Protein AF-A0A6B3UJX6-F1 (afdb_monomer_lite)

Foldseek 3Di:
DVVVVVVVVLVVLVVVLVVLVCVLCVVVVVVCCVLPVVLVVCVVVPPDPPPPSPPSQLVVLQCVLVVLQSQLSVLLSVLSVCVSVVDDNLLSLLSNLLRNLVSLLSSLCSNFQVSQVSCVVVVNDDDDRTDPPVSSVVSNVSSVVSNVVSVVSVVVVVVVVVVVVVD

Radius of gyration: 21.57 Å; chains: 1; bounding box: 45×34×69 Å

Secondary structure (DSSP, 8-state):
-HHHHHHHHHHHHH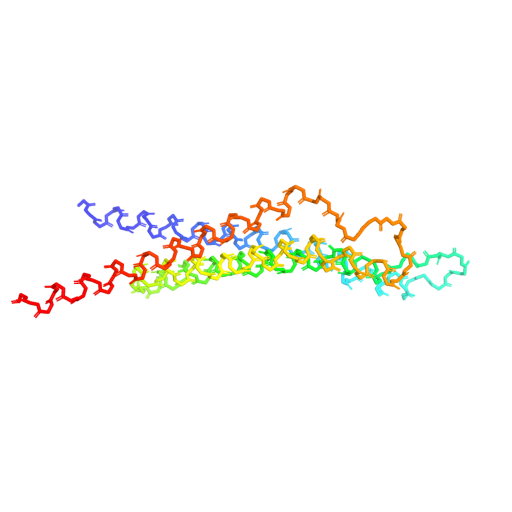HHHHHHHHHHHHHHHHHHIIIIIHHHHHHHH--STT-----HHHHHHHHHHHHHHHHHHHHHHHHHHHHHTT--HHHHHHHHHHHHHHHHHHHHHIIIIIIHHHHHHTT---S-S----HHHHHHHHHHHHHHHHHHHHHHHHHHHHHHHHH-

Structure (mmCIF, N/CA/C/O backbone):
data_AF-A0A6B3UJX6-F1
#
_entry.id   AF-A0A6B3UJX6-F1
#
loop_
_atom_site.group_PDB
_atom_site.id
_atom_site.type_symbol
_atom_site.label_atom_id
_atom_site.label_alt_id
_atom_site.label_comp_id
_atom_site.label_asym_id
_atom_site.label_entity_id
_atom_site.label_seq_id
_atom_site.pdbx_PDB_ins_code
_atom_site.Cartn_x
_atom_site.Cartn_y
_atom_site.Cartn_z
_atom_site.occupancy
_atom_site.B_iso_or_equiv
_atom_site.auth_seq_id
_atom_site.auth_comp_id
_atom_site.auth_asym_id
_atom_site.auth_atom_id
_atom_site.pdbx_PDB_model_num
ATOM 1 N N . MET A 1 1 ? -17.747 16.284 29.397 1.00 54.00 1 MET A N 1
ATOM 2 C CA . MET A 1 1 ? -16.297 16.222 29.090 1.00 54.00 1 MET A CA 1
ATOM 3 C C . MET A 1 1 ? -15.990 15.180 28.007 1.00 54.00 1 MET A C 1
ATOM 5 O O . MET A 1 1 ? -15.366 15.545 27.022 1.00 54.00 1 MET A O 1
ATOM 9 N N . ALA A 1 2 ? -16.525 13.953 28.091 1.00 61.56 2 ALA A N 1
ATOM 10 C CA . ALA A 1 2 ? -16.317 12.884 27.097 1.00 61.56 2 ALA A CA 1
ATOM 11 C C . ALA A 1 2 ? -16.788 13.191 25.650 1.00 61.56 2 ALA A C 1
ATOM 13 O O . ALA A 1 2 ? -16.143 12.789 24.685 1.00 61.56 2 ALA A O 1
ATOM 14 N N . GLU A 1 3 ? -17.879 13.942 25.458 1.00 55.16 3 GLU A N 1
ATOM 15 C CA . GLU A 1 3 ? -18.394 14.255 24.109 1.00 55.16 3 GLU A CA 1
ATOM 16 C C . GLU A 1 3 ? -17.489 15.200 23.296 1.00 55.16 3 GLU A C 1
ATOM 18 O O . GLU A 1 3 ? -17.459 15.133 22.064 1.00 55.16 3 GLU A O 1
ATOM 23 N N . ALA A 1 4 ? -16.728 16.068 23.972 1.00 61.50 4 ALA A N 1
ATOM 24 C CA . ALA A 1 4 ? -15.800 16.994 23.327 1.00 61.50 4 ALA A CA 1
ATOM 25 C C . ALA A 1 4 ? -14.549 16.270 22.795 1.00 61.50 4 ALA A C 1
ATOM 27 O O . ALA A 1 4 ? -14.107 16.555 21.680 1.00 61.50 4 ALA A O 1
ATOM 28 N N . GLU A 1 5 ? -14.034 15.281 23.535 1.00 57.94 5 GLU A N 1
ATOM 29 C CA . GLU A 1 5 ? -12.926 14.422 23.088 1.00 57.94 5 GLU A CA 1
ATOM 30 C C . GLU A 1 5 ? -13.335 13.496 21.937 1.00 57.94 5 GLU A C 1
ATOM 32 O O . GLU A 1 5 ? -12.601 13.339 20.962 1.00 57.94 5 GLU A O 1
ATOM 37 N N . LEU A 1 6 ? -14.553 12.950 21.973 1.00 58.69 6 LEU A N 1
ATOM 38 C CA . LEU A 1 6 ? -15.097 12.159 20.863 1.00 58.69 6 LEU A CA 1
ATOM 39 C C . LEU A 1 6 ? -15.220 12.980 19.568 1.00 58.69 6 LEU A C 1
ATOM 41 O O . LEU A 1 6 ? -14.948 12.472 18.475 1.00 58.69 6 LEU A O 1
ATOM 45 N N . LYS A 1 7 ? -15.596 14.262 19.665 1.00 60.06 7 LYS A N 1
ATOM 46 C CA . LYS A 1 7 ? -15.648 15.175 18.510 1.00 60.06 7 LYS A CA 1
ATOM 47 C C . LYS A 1 7 ? -14.256 15.519 17.973 1.00 60.06 7 LYS A C 1
ATOM 49 O O . LYS A 1 7 ? -14.081 15.522 16.752 1.00 60.06 7 LYS A O 1
ATOM 54 N N . SER A 1 8 ? -13.276 15.780 18.843 1.00 57.03 8 SER A N 1
ATOM 55 C CA . SER A 1 8 ? -11.901 16.093 18.422 1.00 57.03 8 SER A CA 1
ATOM 56 C C . SER A 1 8 ? -11.210 14.882 17.778 1.00 57.03 8 SER A C 1
ATOM 58 O O . SER A 1 8 ? -10.577 15.028 16.731 1.00 57.03 8 SER A O 1
ATOM 60 N N . LEU A 1 9 ? -11.437 13.670 18.299 1.00 56.94 9 LEU A N 1
ATOM 61 C CA . LEU A 1 9 ? -10.959 12.413 17.708 1.00 56.94 9 LEU A CA 1
ATOM 62 C C . LEU A 1 9 ? -11.565 12.150 16.320 1.00 56.94 9 LEU A C 1
ATOM 64 O O . LEU A 1 9 ? -10.849 11.769 15.388 1.00 56.94 9 LEU A O 1
ATOM 68 N N . ARG A 1 10 ? -12.868 12.414 16.135 1.00 59.56 10 ARG A N 1
ATOM 69 C CA . ARG A 1 10 ? -13.550 12.283 14.830 1.00 59.56 10 ARG A CA 1
ATOM 70 C C . ARG A 1 10 ? -13.038 13.288 13.793 1.00 59.56 10 ARG A C 1
ATOM 72 O O . ARG A 1 10 ? -12.868 12.931 12.626 1.00 59.56 10 ARG A O 1
ATOM 79 N N . LEU A 1 11 ? -12.761 14.527 14.205 1.00 59.44 11 LEU A N 1
ATOM 80 C CA . LEU A 1 11 ? -12.181 15.564 13.340 1.00 59.44 11 LEU A CA 1
ATOM 81 C C . LEU A 1 11 ? -10.728 15.251 12.953 1.00 59.44 11 LEU A C 1
ATOM 83 O O . LEU A 1 11 ? -10.375 15.370 11.778 1.00 59.44 11 LEU A O 1
ATOM 87 N N . ASN A 1 12 ? -9.914 14.785 13.903 1.00 62.06 12 ASN A N 1
ATOM 88 C CA . ASN A 1 12 ? -8.534 14.369 13.641 1.00 62.06 12 ASN A CA 1
ATOM 89 C C . ASN A 1 12 ? -8.473 13.157 12.700 1.00 62.06 12 ASN A C 1
ATOM 91 O O . ASN A 1 12 ? -7.653 13.137 11.785 1.00 62.06 12 ASN A O 1
ATOM 95 N N . SER A 1 13 ? -9.404 12.208 12.836 1.00 57.72 13 SER A N 1
ATOM 96 C CA . SER A 1 13 ? -9.509 11.043 11.943 1.00 57.72 13 SER A CA 1
ATOM 97 C C . SER A 1 13 ? -9.885 11.432 10.506 1.00 57.72 13 SER A C 1
ATOM 99 O O . SER A 1 13 ? -9.329 10.889 9.551 1.00 57.72 13 SER A O 1
ATOM 101 N N . ARG A 1 14 ? -10.780 12.419 10.325 1.00 58.66 14 ARG A N 1
ATOM 102 C CA . ARG A 1 14 ? -11.104 12.971 8.993 1.00 58.66 14 ARG A CA 1
ATOM 103 C C . ARG A 1 14 ? -9.917 13.705 8.369 1.00 58.66 14 ARG A C 1
ATOM 105 O O . ARG A 1 14 ? -9.639 13.488 7.195 1.00 58.66 14 ARG A O 1
ATOM 112 N N . ARG A 1 15 ? -9.184 14.506 9.151 1.00 59.12 15 ARG A N 1
ATOM 113 C CA . ARG A 1 15 ? -7.964 15.187 8.681 1.00 59.12 15 ARG A CA 1
ATOM 114 C C . ARG A 1 15 ? -6.872 14.207 8.271 1.00 59.12 15 ARG A C 1
ATOM 116 O O . ARG A 1 15 ? -6.266 14.408 7.227 1.00 59.12 15 ARG A O 1
ATOM 123 N N . LEU A 1 16 ? -6.653 13.139 9.040 1.00 60.31 16 LEU A N 1
ATOM 124 C CA . LEU A 1 16 ? -5.715 12.082 8.658 1.00 60.31 16 LEU A CA 1
ATOM 125 C C . LEU A 1 16 ? -6.148 11.400 7.360 1.00 60.31 16 LEU A C 1
ATOM 127 O O . LEU A 1 16 ? -5.326 11.277 6.461 1.00 60.31 16 LEU A O 1
ATOM 131 N N . ARG A 1 17 ? -7.434 11.052 7.204 1.00 62.78 17 ARG A N 1
ATOM 132 C CA . ARG A 1 17 ? -7.963 10.481 5.954 1.00 62.78 17 ARG A CA 1
ATOM 133 C C . ARG A 1 17 ? -7.722 11.399 4.756 1.00 62.78 17 ARG A C 1
ATOM 135 O O . ARG A 1 17 ? -7.294 10.924 3.702 1.00 62.78 17 ARG A O 1
ATOM 142 N N . ASP A 1 18 ? -7.996 12.689 4.906 1.00 58.59 18 ASP A N 1
ATOM 143 C CA . ASP A 1 18 ? -7.840 13.657 3.823 1.00 58.59 18 ASP A CA 1
ATOM 144 C C . ASP A 1 18 ? -6.360 13.905 3.509 1.00 58.59 18 ASP A C 1
ATOM 146 O O . ASP A 1 18 ? -6.007 13.928 2.337 1.00 58.59 18 ASP A O 1
ATOM 150 N N . LEU A 1 19 ? -5.476 13.948 4.515 1.00 61.81 19 LEU A N 1
ATOM 151 C CA . LEU A 1 19 ? -4.021 14.009 4.323 1.00 61.81 19 LEU A CA 1
ATOM 152 C C . LEU A 1 19 ? -3.482 12.758 3.624 1.00 61.81 19 LEU A C 1
ATOM 154 O O . LEU A 1 19 ? -2.735 12.875 2.658 1.00 61.81 19 LEU A O 1
ATOM 158 N N . THR A 1 20 ? -3.891 11.559 4.051 1.00 58.09 20 THR A N 1
ATOM 159 C CA . THR A 1 20 ? -3.507 10.305 3.388 1.00 58.09 20 THR A CA 1
ATOM 160 C C . THR A 1 20 ? -4.004 10.282 1.949 1.00 58.09 20 THR A C 1
ATOM 162 O O . THR A 1 20 ? -3.279 9.840 1.068 1.00 58.09 20 THR A O 1
ATOM 165 N N . THR A 1 21 ? -5.207 10.805 1.689 1.00 57.81 21 THR A N 1
ATOM 166 C CA . THR A 1 21 ? -5.769 10.921 0.336 1.00 57.81 21 THR A CA 1
ATOM 167 C C . THR A 1 21 ? -5.005 11.935 -0.508 1.00 57.81 21 THR A C 1
ATOM 169 O O . THR A 1 21 ? -4.729 11.658 -1.670 1.00 57.81 21 THR A O 1
ATOM 172 N N . LEU A 1 22 ? -4.615 13.070 0.073 1.00 62.72 22 LEU A N 1
ATOM 173 C CA . LEU A 1 22 ? -3.785 14.087 -0.570 1.00 62.72 22 LEU A CA 1
ATOM 174 C C . LEU A 1 22 ? -2.407 13.536 -0.926 1.00 62.72 22 LEU A C 1
ATOM 176 O O . LEU A 1 22 ? -1.929 13.784 -2.024 1.00 62.72 22 LEU A O 1
ATOM 180 N N . VAL A 1 23 ? -1.802 12.737 -0.045 1.00 64.50 23 VAL A N 1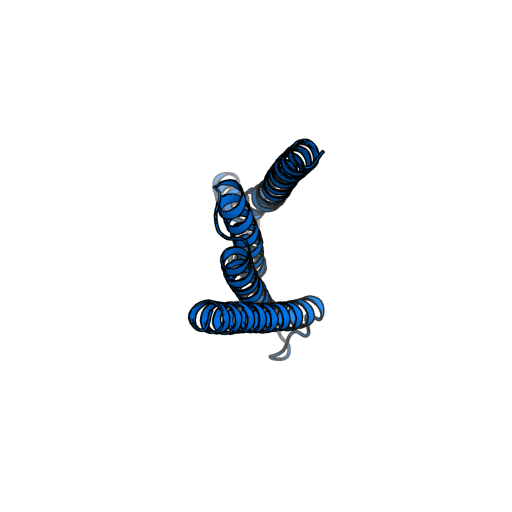
ATOM 181 C CA . VAL A 1 23 ? -0.544 12.034 -0.326 1.00 64.50 23 VAL A CA 1
ATOM 182 C C . VAL A 1 23 ? -0.752 10.973 -1.404 1.00 64.50 23 VAL A C 1
ATOM 184 O O . VAL A 1 23 ? 0.048 10.894 -2.325 1.00 64.50 23 VAL A O 1
ATOM 187 N N . LEU A 1 24 ? -1.844 10.203 -1.354 1.00 61.00 24 LEU A N 1
ATOM 188 C CA . LEU A 1 24 ? -2.175 9.198 -2.371 1.00 61.00 24 LEU A CA 1
ATOM 189 C C . LEU A 1 24 ? -2.319 9.848 -3.747 1.00 61.00 24 LEU A C 1
ATOM 191 O O . LEU A 1 24 ? -1.678 9.403 -4.689 1.00 61.00 24 LEU A O 1
ATOM 195 N N . VAL A 1 25 ? -3.109 10.917 -3.858 1.00 62.94 25 VAL A N 1
ATOM 196 C CA . VAL A 1 25 ? -3.347 11.668 -5.102 1.00 62.94 25 VAL A CA 1
ATOM 197 C C . VAL A 1 25 ? -2.094 12.436 -5.531 1.00 62.94 25 VAL A C 1
ATOM 199 O O . VAL A 1 25 ? -1.771 12.473 -6.713 1.00 62.94 25 VAL A O 1
ATOM 202 N N . GLY A 1 26 ? -1.356 13.000 -4.578 1.00 52.25 26 GLY A N 1
ATOM 203 C CA . GLY A 1 26 ? -0.142 13.778 -4.808 1.00 52.25 26 GLY A CA 1
ATOM 204 C C . GLY A 1 26 ? 1.072 12.940 -5.202 1.00 52.25 26 GLY A C 1
ATOM 205 O O . GLY A 1 26 ? 1.898 13.429 -5.959 1.00 52.25 26 GLY A O 1
ATOM 206 N N . LEU A 1 27 ? 1.175 11.681 -4.756 1.00 57.28 27 LEU A N 1
ATOM 207 C CA . LEU A 1 27 ? 2.165 10.729 -5.269 1.00 57.28 27 LEU A CA 1
ATOM 208 C C . LEU A 1 27 ? 1.665 10.086 -6.565 1.00 57.28 27 LEU A C 1
ATOM 210 O O . LEU A 1 27 ? 2.375 10.106 -7.565 1.00 57.28 27 LEU A O 1
ATOM 214 N N . SER A 1 28 ? 0.445 9.532 -6.578 1.00 52.22 28 SER A N 1
ATOM 215 C CA . SER A 1 28 ? -0.071 8.796 -7.743 1.00 52.22 28 SER A CA 1
ATOM 216 C C . SER A 1 28 ? -0.279 9.679 -8.972 1.00 52.22 28 SER A C 1
ATOM 218 O O . SER A 1 28 ? -0.065 9.202 -10.079 1.00 52.22 28 SER A O 1
ATOM 220 N N . GLY A 1 29 ? -0.630 10.955 -8.801 1.00 56.62 29 GLY A N 1
ATOM 221 C CA . GLY A 1 29 ? -0.836 11.918 -9.884 1.00 56.62 29 GLY A CA 1
ATOM 222 C C . GLY A 1 29 ? 0.404 12.123 -10.759 1.00 56.62 29 GLY A C 1
ATOM 223 O O . GLY A 1 29 ? 0.361 11.770 -11.936 1.00 56.62 29 GLY A O 1
ATOM 224 N N . PRO A 1 30 ? 1.525 12.642 -10.225 1.00 54.31 30 PRO A N 1
ATOM 225 C CA . PRO A 1 30 ? 2.757 12.800 -10.993 1.00 54.31 30 PRO A CA 1
ATOM 226 C C . PRO A 1 30 ? 3.319 11.458 -11.474 1.00 54.31 30 PRO A C 1
ATOM 228 O O . PRO A 1 30 ? 3.846 11.382 -12.580 1.00 54.31 30 PRO A O 1
ATOM 231 N N . LEU A 1 31 ? 3.150 10.384 -10.702 1.00 54.00 31 LEU A N 1
ATOM 232 C CA . LEU A 1 31 ? 3.606 9.049 -11.088 1.00 54.00 31 LEU A CA 1
ATOM 233 C C . LEU A 1 31 ? 2.851 8.485 -12.307 1.00 54.00 31 LEU A C 1
ATOM 235 O O . LEU A 1 31 ? 3.476 8.050 -13.275 1.00 54.00 31 LEU A O 1
ATOM 239 N N . LEU A 1 32 ? 1.516 8.544 -12.307 1.00 55.84 32 LEU A N 1
ATOM 240 C CA . LEU A 1 32 ? 0.686 8.160 -13.455 1.00 55.84 32 LEU A CA 1
ATOM 241 C C . LEU A 1 32 ? 0.945 9.077 -14.654 1.00 55.84 32 LEU A C 1
ATOM 243 O O . LEU A 1 32 ? 1.052 8.606 -15.787 1.00 55.84 32 LEU A O 1
ATOM 247 N N . LEU A 1 33 ? 1.096 10.381 -14.412 1.00 52.09 33 LEU A N 1
ATOM 248 C CA . LEU A 1 33 ? 1.342 11.355 -15.470 1.00 52.09 33 LEU A CA 1
ATOM 249 C C . LEU A 1 33 ? 2.670 11.083 -16.195 1.00 52.09 33 LEU A C 1
ATOM 251 O O . LEU A 1 33 ? 2.712 11.077 -17.425 1.00 52.09 33 LEU A O 1
ATOM 255 N N . VAL A 1 34 ? 3.742 10.798 -15.454 1.00 56.75 34 VAL A N 1
ATOM 256 C CA . VAL A 1 34 ? 5.081 10.606 -16.032 1.00 56.75 34 VAL A CA 1
ATOM 257 C C . VAL A 1 34 ? 5.273 9.199 -16.605 1.00 56.75 34 VAL A C 1
ATOM 259 O O . VAL A 1 34 ? 5.995 9.057 -17.588 1.00 56.75 34 VAL A O 1
ATOM 262 N N . HIS A 1 35 ? 4.658 8.154 -16.042 1.00 52.84 35 HIS A N 1
ATOM 263 C CA . HIS A 1 35 ? 4.937 6.770 -16.469 1.00 52.84 35 HIS A CA 1
ATOM 264 C C . HIS A 1 35 ? 3.827 6.102 -17.281 1.00 52.84 35 HIS A C 1
ATOM 266 O O . HIS A 1 35 ? 4.105 5.137 -17.988 1.00 52.84 35 HIS A O 1
ATOM 272 N N . VAL A 1 36 ? 2.594 6.614 -17.241 1.00 55.12 36 VAL A N 1
ATOM 273 C CA . VAL A 1 36 ? 1.470 6.062 -18.021 1.00 55.12 36 VAL A CA 1
ATOM 274 C C . VAL A 1 36 ? 1.071 7.000 -19.160 1.00 55.12 36 VAL A C 1
ATOM 276 O O . VAL A 1 36 ? 0.834 6.534 -20.272 1.00 55.12 36 VAL A O 1
ATOM 279 N N . ILE A 1 37 ? 1.051 8.318 -18.925 1.00 54.22 37 ILE A N 1
ATOM 280 C CA . ILE A 1 37 ? 0.546 9.304 -19.902 1.00 54.22 37 ILE A CA 1
ATOM 281 C C . ILE A 1 37 ? 1.660 9.873 -20.797 1.00 54.22 37 ILE A C 1
ATOM 283 O O . ILE A 1 37 ? 1.480 9.991 -22.010 1.00 54.22 37 ILE A O 1
ATOM 287 N N . ALA A 1 38 ? 2.832 10.194 -20.241 1.00 55.38 38 ALA A N 1
ATOM 288 C CA . ALA A 1 38 ? 3.936 10.763 -21.018 1.00 55.38 38 ALA A CA 1
ATOM 289 C C . ALA A 1 38 ? 4.512 9.838 -22.120 1.00 55.38 38 ALA A C 1
ATOM 291 O O . ALA A 1 38 ? 4.829 10.356 -23.193 1.00 55.38 38 ALA A O 1
ATOM 292 N N . PRO A 1 39 ? 4.642 8.504 -21.951 1.00 56.69 39 PRO A N 1
ATOM 293 C CA . PRO A 1 39 ? 5.188 7.635 -22.999 1.00 56.69 39 PRO A CA 1
ATOM 294 C C . PRO A 1 39 ? 4.358 7.577 -24.300 1.00 56.69 39 PRO A C 1
ATOM 296 O O . PRO A 1 39 ? 4.944 7.754 -25.374 1.00 56.69 39 PRO A O 1
ATOM 299 N N . PRO A 1 40 ? 3.023 7.361 -24.272 1.00 54.62 40 PRO A N 1
ATOM 300 C CA . PRO A 1 40 ? 2.219 7.366 -25.493 1.00 54.62 40 PRO A CA 1
ATOM 301 C C . PRO A 1 40 ? 2.130 8.767 -26.104 1.00 54.62 40 PRO A C 1
ATOM 303 O O . PRO A 1 40 ? 2.228 8.895 -27.322 1.00 54.62 40 PRO A O 1
ATOM 306 N N . LEU A 1 41 ? 2.045 9.822 -25.281 1.00 56.88 41 LEU A N 1
ATOM 307 C CA . LEU A 1 41 ? 2.023 11.202 -25.770 1.00 56.88 41 LEU A CA 1
ATOM 308 C C . LEU A 1 41 ? 3.335 11.568 -26.478 1.00 56.88 41 LEU A C 1
ATOM 310 O O . LEU A 1 41 ? 3.300 12.156 -27.553 1.00 56.88 41 LEU A O 1
ATOM 314 N N . ARG A 1 42 ? 4.494 11.151 -25.946 1.00 56.34 42 ARG A N 1
ATOM 315 C CA . ARG A 1 42 ? 5.787 11.336 -26.623 1.00 56.34 42 ARG A CA 1
ATOM 316 C C . ARG A 1 42 ? 5.840 10.583 -27.949 1.00 56.34 42 ARG A C 1
ATOM 318 O O . ARG A 1 42 ? 6.321 11.169 -28.906 1.00 56.34 42 ARG A O 1
ATOM 325 N N . ARG A 1 43 ? 5.298 9.363 -28.065 1.00 57.56 43 ARG A N 1
ATOM 326 C CA . ARG A 1 43 ? 5.219 8.657 -29.365 1.00 57.56 43 ARG A CA 1
ATOM 327 C C . ARG A 1 43 ? 4.313 9.344 -30.389 1.00 57.56 43 ARG A C 1
ATOM 329 O O . ARG A 1 43 ? 4.625 9.308 -31.570 1.00 57.56 43 ARG A O 1
ATOM 336 N N . VAL A 1 44 ? 3.213 9.950 -29.946 1.00 59.56 44 VAL A N 1
ATOM 337 C CA . VAL A 1 44 ? 2.273 10.660 -30.832 1.00 59.56 44 VAL A CA 1
ATOM 338 C C . VAL A 1 44 ? 2.814 12.038 -31.235 1.00 59.56 44 VAL A C 1
ATOM 340 O O . VAL A 1 44 ? 2.619 12.462 -32.369 1.00 59.56 44 VAL A O 1
ATOM 343 N N . VAL A 1 45 ? 3.530 12.722 -30.335 1.00 58.00 45 VAL A N 1
ATOM 344 C CA . VAL A 1 45 ? 4.094 14.064 -30.569 1.00 58.00 45 VAL A CA 1
ATOM 345 C C . VAL A 1 45 ? 5.461 14.013 -31.270 1.00 58.00 45 VAL A C 1
ATOM 347 O O . VAL A 1 45 ? 5.781 14.915 -32.040 1.00 58.00 45 VAL A O 1
ATOM 350 N N . THR A 1 46 ? 6.271 12.964 -31.070 1.00 54.53 46 THR A N 1
ATOM 351 C CA . THR A 1 46 ? 7.554 12.781 -31.778 1.00 54.53 46 THR A CA 1
ATOM 352 C C . THR A 1 46 ? 7.391 11.919 -33.031 1.00 54.53 46 THR A C 1
ATOM 354 O O . THR A 1 46 ? 7.839 10.782 -33.105 1.00 54.53 46 THR A O 1
ATOM 357 N N . LEU A 1 47 ? 6.816 12.516 -34.076 1.00 53.94 47 LEU A N 1
ATOM 358 C CA . LEU A 1 47 ? 6.974 12.084 -35.476 1.00 53.94 47 LEU A CA 1
ATOM 359 C C . LEU A 1 47 ? 8.321 12.574 -36.062 1.00 53.94 47 LEU A C 1
ATOM 361 O O . LEU A 1 47 ? 8.410 12.932 -37.232 1.00 53.94 47 LEU A O 1
ATOM 365 N N . ALA A 1 48 ? 9.373 12.641 -35.239 1.00 50.34 48 ALA A N 1
ATOM 366 C CA . ALA A 1 48 ? 10.707 13.083 -35.640 1.00 50.34 48 ALA A CA 1
ATOM 367 C C . ALA A 1 48 ? 11.664 11.874 -35.654 1.00 50.34 48 ALA A C 1
ATOM 369 O O . ALA A 1 48 ? 11.843 11.233 -34.612 1.00 50.34 48 ALA A O 1
ATOM 370 N N . PRO A 1 49 ? 12.283 11.535 -36.799 1.00 42.81 49 PRO A N 1
ATOM 371 C CA . PRO A 1 49 ? 13.186 10.397 -36.893 1.00 42.81 49 PRO A CA 1
ATOM 372 C C . PRO A 1 49 ? 14.479 10.717 -36.132 1.00 42.81 49 PRO A C 1
ATOM 374 O O . PRO A 1 49 ? 15.188 11.658 -36.472 1.00 42.81 49 PRO A O 1
ATOM 377 N N . GLY A 1 50 ? 14.769 9.950 -35.077 1.00 55.22 50 GLY A N 1
ATOM 378 C CA . GLY A 1 50 ? 16.011 10.072 -34.299 1.00 55.22 50 GLY A CA 1
ATOM 379 C C . GLY A 1 50 ? 15.839 10.098 -32.779 1.00 55.22 50 GLY A C 1
ATOM 380 O O . GLY A 1 50 ? 16.823 9.956 -32.056 1.00 55.22 50 GLY A O 1
ATOM 381 N N . VAL A 1 51 ? 14.612 10.220 -32.263 1.00 50.75 51 VAL A N 1
ATOM 382 C CA . VAL A 1 51 ? 14.374 10.108 -30.817 1.00 50.75 51 VAL A CA 1
ATOM 383 C C . VAL A 1 51 ? 14.290 8.627 -30.454 1.00 50.75 51 VAL A C 1
ATOM 385 O O . VAL A 1 51 ? 13.281 7.972 -30.707 1.00 50.75 51 VAL A O 1
ATOM 388 N N . SER A 1 52 ? 15.364 8.083 -29.875 1.00 54.22 52 SER A N 1
ATOM 389 C CA . SER A 1 52 ? 15.321 6.772 -29.224 1.00 54.22 52 SER A CA 1
ATOM 390 C C . SER A 1 52 ? 14.244 6.824 -28.142 1.00 54.22 52 SER A C 1
ATOM 392 O O . SER A 1 52 ? 14.399 7.498 -27.119 1.00 54.22 52 SER A O 1
ATOM 394 N N . VAL A 1 53 ? 13.104 6.185 -28.403 1.00 54.81 53 VAL A N 1
ATOM 395 C CA . VAL A 1 53 ? 12.046 6.040 -27.409 1.00 54.81 53 VAL A CA 1
ATOM 396 C C . VAL A 1 53 ? 12.629 5.126 -26.341 1.00 54.81 53 VAL A C 1
ATOM 398 O O . VAL A 1 53 ? 12.731 3.920 -26.562 1.00 54.81 53 VAL A O 1
ATOM 401 N N . GLY A 1 54 ? 13.067 5.714 -25.223 1.00 60.22 54 GLY A N 1
ATOM 402 C CA . GLY A 1 54 ? 13.540 4.970 -24.058 1.00 60.22 54 GLY A CA 1
ATOM 403 C C . GLY A 1 54 ? 12.595 3.810 -23.748 1.00 60.22 54 GLY A C 1
ATOM 404 O O . GLY A 1 54 ? 11.387 3.902 -23.987 1.00 60.22 54 GLY A O 1
ATOM 405 N N . ASP A 1 55 ? 13.161 2.691 -23.303 1.00 70.12 55 ASP A N 1
ATOM 406 C CA . ASP A 1 55 ? 12.466 1.411 -23.239 1.00 70.12 55 ASP A CA 1
ATOM 407 C C . ASP A 1 55 ? 11.366 1.435 -22.166 1.00 70.12 55 ASP A C 1
ATOM 409 O O . ASP A 1 55 ? 11.564 1.040 -21.022 1.00 70.12 55 ASP A O 1
ATOM 413 N N . TRP A 1 56 ? 10.186 1.933 -22.541 1.00 65.75 56 TRP A N 1
ATOM 414 C CA . TRP A 1 56 ? 9.009 2.126 -21.682 1.00 65.75 56 TRP A CA 1
ATOM 415 C C . TRP A 1 56 ? 8.616 0.868 -20.891 1.00 65.75 56 TRP A C 1
ATOM 417 O O . TRP A 1 56 ? 7.991 0.957 -19.836 1.00 65.75 56 TRP A O 1
ATOM 427 N N . ARG A 1 57 ? 9.000 -0.316 -21.392 1.00 66.44 57 ARG A N 1
ATOM 428 C CA . ARG A 1 57 ? 8.847 -1.598 -20.699 1.00 66.44 57 ARG A CA 1
ATOM 429 C C . ARG A 1 57 ? 9.666 -1.624 -19.411 1.00 66.44 57 ARG A C 1
ATOM 431 O O . ARG A 1 57 ? 9.144 -2.027 -18.379 1.00 66.44 57 ARG A O 1
ATOM 438 N N . ALA A 1 58 ? 10.916 -1.164 -19.459 1.00 68.19 58 ALA A N 1
ATOM 439 C CA . ALA A 1 58 ? 11.791 -1.077 -18.295 1.00 68.19 58 ALA A CA 1
ATOM 440 C C . ALA A 1 58 ? 11.243 -0.094 -17.249 1.00 68.19 58 ALA A C 1
ATOM 442 O O . ALA A 1 58 ? 11.285 -0.402 -16.058 1.00 68.19 58 ALA A O 1
ATOM 443 N N . ASP A 1 59 ? 10.671 1.033 -17.683 1.00 68.38 59 ASP A N 1
ATOM 444 C CA . ASP A 1 59 ? 10.055 2.013 -16.780 1.00 68.38 59 ASP A CA 1
ATOM 445 C C . ASP A 1 59 ? 8.816 1.440 -16.077 1.00 68.38 59 ASP A C 1
ATOM 447 O O . ASP A 1 59 ? 8.695 1.551 -14.858 1.00 68.38 59 ASP A O 1
ATOM 451 N N . LEU A 1 60 ? 7.939 0.737 -16.804 1.00 68.00 60 LEU A N 1
ATOM 452 C CA . LEU A 1 60 ? 6.786 0.045 -16.210 1.00 68.00 60 LEU A CA 1
ATOM 453 C C . LEU A 1 60 ? 7.194 -1.033 -15.209 1.00 68.00 60 LEU A C 1
ATOM 455 O O . LEU A 1 60 ? 6.590 -1.141 -14.143 1.00 68.00 60 LEU A O 1
ATOM 459 N N . ILE A 1 61 ? 8.221 -1.823 -15.535 1.00 74.56 61 ILE A N 1
ATOM 460 C CA . ILE A 1 61 ? 8.711 -2.870 -14.635 1.00 74.56 61 ILE A CA 1
ATOM 461 C C . ILE A 1 61 ? 9.251 -2.240 -13.349 1.00 74.56 61 ILE A C 1
ATOM 463 O O . ILE A 1 61 ? 8.892 -2.691 -12.265 1.00 74.56 61 ILE A O 1
ATOM 467 N N . ARG A 1 62 ? 10.044 -1.165 -13.448 1.00 71.00 62 ARG A N 1
ATOM 468 C CA . ARG A 1 62 ? 10.533 -0.414 -12.276 1.00 71.00 62 ARG A CA 1
ATOM 469 C C . ARG A 1 62 ? 9.400 0.167 -11.435 1.00 71.00 62 ARG A C 1
ATOM 471 O O . ARG A 1 62 ? 9.589 0.396 -10.245 1.00 71.00 62 ARG A O 1
ATOM 478 N N . PHE A 1 63 ? 8.231 0.374 -12.035 1.00 70.25 63 PHE A N 1
ATOM 479 C CA . PHE A 1 63 ? 7.075 0.950 -11.368 1.00 70.25 63 PHE A CA 1
ATOM 480 C C . PHE A 1 63 ? 6.198 -0.040 -10.602 1.00 70.25 63 PHE A C 1
ATOM 482 O O . PHE A 1 63 ? 5.379 0.358 -9.772 1.00 70.25 63 PHE A O 1
ATOM 489 N N . LEU A 1 64 ? 6.372 -1.335 -10.849 1.00 73.81 64 LEU A N 1
ATOM 490 C CA . LEU A 1 64 ? 5.543 -2.377 -10.258 1.00 73.81 64 LEU A CA 1
ATOM 491 C C . LEU A 1 64 ? 5.486 -2.331 -8.711 1.00 73.81 64 LEU A C 1
ATOM 493 O O . LEU A 1 64 ? 4.381 -2.419 -8.171 1.00 73.81 64 LEU A O 1
ATOM 497 N N . PRO A 1 65 ? 6.599 -2.106 -7.978 1.00 75.62 65 PRO A N 1
ATOM 498 C CA . PRO A 1 65 ? 6.569 -2.014 -6.515 1.00 75.62 65 PRO A CA 1
ATOM 499 C C . PRO A 1 65 ? 5.743 -0.834 -5.998 1.00 75.62 65 PRO A C 1
ATOM 501 O O . PRO A 1 65 ? 5.040 -0.954 -4.994 1.00 75.62 65 PRO A O 1
ATOM 504 N N . ALA A 1 66 ? 5.767 0.297 -6.711 1.00 73.50 66 ALA A N 1
ATOM 505 C CA . ALA A 1 66 ? 5.012 1.486 -6.333 1.00 73.50 66 ALA A CA 1
ATOM 506 C C . ALA A 1 66 ? 3.496 1.231 -6.346 1.00 73.50 66 ALA A C 1
ATOM 508 O O . ALA A 1 66 ? 2.786 1.724 -5.469 1.00 73.50 66 ALA A O 1
ATOM 509 N N . ALA A 1 67 ? 2.998 0.412 -7.279 1.00 73.38 67 ALA A N 1
ATOM 510 C CA . ALA A 1 67 ? 1.587 0.033 -7.325 1.00 73.38 67 ALA A CA 1
ATOM 511 C C . ALA A 1 67 ? 1.155 -0.747 -6.069 1.00 73.38 67 ALA A C 1
ATOM 513 O O . ALA A 1 67 ? 0.095 -0.470 -5.502 1.00 73.38 67 ALA A O 1
ATOM 514 N N . PHE A 1 68 ? 1.998 -1.664 -5.582 1.00 76.19 68 PHE A N 1
ATOM 515 C CA . PHE A 1 68 ? 1.733 -2.392 -4.339 1.00 76.19 68 PHE A CA 1
ATOM 516 C C . PHE A 1 68 ? 1.742 -1.467 -3.119 1.00 76.19 68 PHE A C 1
ATOM 518 O O . PHE A 1 68 ? 0.853 -1.563 -2.274 1.00 76.19 68 PHE A O 1
ATOM 525 N N . TYR A 1 69 ? 2.669 -0.508 -3.046 1.00 71.94 69 TYR A N 1
ATOM 526 C CA . TYR A 1 69 ? 2.685 0.465 -1.948 1.00 71.94 69 TYR A CA 1
ATOM 527 C C . TYR A 1 69 ? 1.451 1.380 -1.950 1.00 71.94 69 TYR A C 1
ATOM 529 O O . TYR A 1 69 ? 0.874 1.640 -0.891 1.00 71.94 69 TYR A O 1
ATOM 537 N N . LEU A 1 70 ? 0.981 1.810 -3.128 1.00 73.75 70 LEU A N 1
ATOM 538 C CA . LEU A 1 70 ? -0.265 2.576 -3.263 1.00 73.75 70 LEU A CA 1
ATOM 539 C C . LEU A 1 70 ? -1.487 1.771 -2.806 1.00 73.75 70 LEU A C 1
ATOM 541 O O . LEU A 1 70 ? -2.372 2.322 -2.148 1.00 73.75 70 LEU A O 1
ATOM 545 N N . TRP A 1 71 ? -1.521 0.467 -3.090 1.00 73.81 71 TRP A N 1
ATOM 546 C CA . TRP A 1 71 ? -2.566 -0.424 -2.583 1.00 73.81 71 TRP A CA 1
ATOM 547 C C . TRP A 1 71 ? -2.543 -0.542 -1.049 1.00 73.81 71 TRP A C 1
ATOM 549 O O . TRP A 1 71 ? -3.599 -0.549 -0.406 1.00 73.81 71 TRP A O 1
ATOM 559 N N . GLY A 1 72 ? -1.354 -0.534 -0.439 1.00 74.69 72 GLY A N 1
ATOM 560 C CA . GLY A 1 72 ? -1.201 -0.451 1.016 1.00 74.69 72 GLY A CA 1
ATOM 561 C C . GLY A 1 72 ? -1.796 0.837 1.584 1.00 74.69 72 GLY A C 1
ATOM 562 O O . GLY A 1 72 ? -2.588 0.798 2.526 1.00 74.69 72 GLY A O 1
ATOM 563 N N . LEU A 1 73 ? -1.501 1.975 0.954 1.00 76.38 73 LEU A N 1
ATOM 564 C CA . LEU A 1 73 ? -2.028 3.277 1.367 1.00 76.38 73 LEU A CA 1
ATOM 565 C C . LEU A 1 73 ? -3.556 3.363 1.208 1.00 76.38 73 LEU A C 1
ATOM 567 O O . LEU A 1 73 ? -4.256 3.893 2.074 1.00 76.38 73 LEU A O 1
ATOM 571 N N . TRP A 1 74 ? -4.091 2.779 0.134 1.00 76.00 74 TRP A N 1
ATOM 572 C CA . TRP A 1 74 ? -5.533 2.662 -0.081 1.00 76.00 74 TRP A CA 1
ATOM 573 C C . TRP A 1 74 ? -6.205 1.806 0.995 1.00 76.00 74 TRP A C 1
ATOM 575 O O . TRP A 1 74 ? -7.274 2.152 1.504 1.00 76.00 74 TRP A O 1
ATOM 585 N N . SER A 1 75 ? -5.553 0.715 1.394 1.00 74.12 75 SER A N 1
ATOM 586 C CA . SER A 1 75 ? -6.044 -0.156 2.458 1.00 74.12 75 SER A CA 1
ATOM 587 C C . SER A 1 75 ? -6.136 0.583 3.795 1.00 74.12 75 SER A C 1
ATOM 589 O O . SER A 1 75 ? -7.172 0.497 4.453 1.00 74.12 75 SER A O 1
ATOM 591 N N . ILE A 1 76 ? -5.133 1.398 4.144 1.00 75.38 76 ILE A N 1
ATOM 592 C CA . ILE A 1 76 ? -5.171 2.266 5.337 1.00 75.38 76 ILE A CA 1
ATOM 593 C C . ILE A 1 76 ? -6.378 3.206 5.283 1.00 75.38 76 ILE A C 1
ATOM 595 O O . ILE A 1 76 ? -7.150 3.293 6.240 1.00 75.38 76 ILE A O 1
ATOM 599 N N . ARG A 1 77 ? -6.586 3.878 4.144 1.00 71.69 77 ARG A N 1
ATOM 600 C CA . ARG A 1 77 ? -7.735 4.772 3.954 1.00 71.69 77 ARG A CA 1
ATOM 601 C C . ARG A 1 77 ? -9.065 4.043 4.160 1.00 71.69 77 ARG A C 1
ATOM 603 O O . ARG A 1 77 ? -9.952 4.607 4.798 1.00 71.69 77 ARG A O 1
ATOM 610 N N . SER A 1 78 ? -9.207 2.830 3.621 1.00 73.25 78 SER A N 1
ATOM 611 C CA . SER A 1 78 ? -10.443 2.045 3.749 1.00 73.25 78 SER A CA 1
ATOM 612 C C . SER A 1 78 ? -10.767 1.720 5.211 1.00 73.25 78 SER A C 1
ATOM 614 O O . SER A 1 78 ? -11.897 1.909 5.642 1.00 73.25 78 SER A O 1
ATOM 616 N N . VAL A 1 79 ? -9.752 1.386 6.012 1.00 74.00 79 VAL A N 1
ATOM 617 C CA . VAL A 1 79 ? -9.900 1.086 7.445 1.00 74.00 79 VAL A CA 1
ATOM 618 C C . VAL A 1 79 ? -10.368 2.312 8.225 1.00 74.00 79 VAL A C 1
ATOM 620 O O . VAL A 1 79 ? -11.306 2.231 9.014 1.00 74.00 79 VAL A O 1
ATOM 623 N N . PHE A 1 80 ? -9.761 3.477 7.981 1.00 71.94 80 PHE A N 1
ATOM 624 C CA . PHE A 1 80 ? -10.199 4.719 8.624 1.00 71.94 80 PHE A CA 1
ATOM 625 C C . PHE A 1 80 ? -11.602 5.153 8.182 1.00 71.94 80 PHE A C 1
ATOM 627 O O . PHE A 1 80 ? -12.326 5.766 8.968 1.00 71.94 80 PHE A O 1
ATOM 634 N N . ALA A 1 81 ? -12.000 4.847 6.945 1.00 70.94 81 ALA A N 1
ATOM 635 C CA . ALA A 1 81 ? -13.353 5.108 6.467 1.00 70.94 81 ALA A CA 1
ATOM 636 C C . ALA A 1 81 ? -14.388 4.221 7.179 1.00 70.94 81 ALA A C 1
ATOM 638 O O . ALA A 1 81 ? -15.401 4.748 7.637 1.00 70.94 81 ALA A O 1
ATOM 639 N N . ASP A 1 82 ? -14.095 2.930 7.352 1.00 76.56 82 ASP A N 1
ATOM 640 C CA . ASP A 1 82 ? -14.964 1.983 8.064 1.00 76.56 82 ASP A CA 1
ATOM 641 C C . ASP A 1 82 ? -15.104 2.344 9.553 1.00 76.56 82 ASP A C 1
ATOM 643 O O . ASP A 1 82 ? -16.203 2.314 10.113 1.00 76.56 82 ASP A O 1
ATOM 647 N N . LEU A 1 83 ? -14.016 2.786 10.194 1.00 73.44 83 LEU A N 1
ATOM 648 C CA . LEU A 1 83 ? -14.058 3.310 11.566 1.00 73.44 83 LEU A CA 1
ATOM 649 C C . LEU A 1 83 ? -14.917 4.574 11.676 1.00 73.44 83 LEU A C 1
ATOM 651 O O . LEU A 1 83 ? -15.718 4.709 12.602 1.00 73.44 83 LEU A O 1
ATOM 655 N N . ALA A 1 84 ? -14.787 5.497 10.721 1.00 71.88 84 ALA A N 1
ATOM 656 C CA . ALA A 1 84 ? -15.589 6.717 10.692 1.00 71.88 84 ALA A CA 1
ATOM 657 C C . ALA A 1 84 ? -17.084 6.446 10.443 1.00 71.88 84 ALA A C 1
ATOM 659 O O . ALA A 1 84 ? -17.914 7.268 10.836 1.00 71.88 84 ALA A O 1
ATOM 660 N N . ALA A 1 85 ? -17.422 5.312 9.821 1.00 72.94 85 ALA A N 1
ATOM 661 C CA . ALA A 1 85 ? -18.793 4.860 9.596 1.00 72.94 85 ALA A CA 1
ATOM 662 C C . ALA A 1 85 ? -19.432 4.176 10.825 1.00 72.94 85 ALA A C 1
ATOM 664 O O . ALA A 1 85 ? -20.614 3.847 10.783 1.00 72.94 85 ALA A O 1
ATOM 665 N N . GLY A 1 86 ? -18.686 3.997 11.924 1.00 73.56 86 GLY A N 1
ATOM 666 C CA . GLY A 1 86 ? -19.176 3.358 13.152 1.00 73.56 86 GLY A CA 1
ATOM 667 C C . GLY A 1 86 ? -18.808 1.877 13.291 1.00 73.56 86 GLY A C 1
ATOM 668 O O . GLY A 1 86 ? -19.390 1.186 14.125 1.00 73.56 86 GLY A O 1
ATOM 669 N N . GLY A 1 87 ? -17.855 1.377 12.496 1.00 73.94 87 GLY A N 1
ATOM 670 C CA . GLY A 1 87 ? -17.343 0.012 12.618 1.00 73.94 87 GLY A CA 1
ATOM 671 C C . GLY A 1 87 ? -16.621 -0.255 13.947 1.00 73.94 87 GLY A C 1
ATOM 672 O O . GLY A 1 87 ? -16.087 0.652 14.588 1.00 73.94 87 GLY A O 1
ATOM 673 N N . ARG A 1 88 ? -16.576 -1.527 14.365 1.00 72.81 88 ARG A N 1
ATOM 674 C CA . ARG A 1 88 ? -15.854 -1.955 15.576 1.00 72.81 88 ARG A CA 1
ATOM 675 C C . ARG A 1 88 ? -14.338 -1.805 15.375 1.00 72.81 88 ARG A C 1
ATOM 677 O O . ARG A 1 88 ? -13.790 -2.290 14.386 1.00 72.81 88 ARG A O 1
ATOM 684 N N . LEU A 1 89 ? -13.660 -1.176 16.340 1.00 72.88 89 LEU A N 1
ATOM 685 C CA . LEU A 1 89 ? -12.235 -0.824 16.249 1.00 72.88 89 LEU A CA 1
ATOM 686 C C . LEU A 1 89 ? -11.314 -2.042 16.078 1.00 72.88 89 LEU A C 1
ATOM 688 O O . LEU A 1 89 ? -10.439 -2.036 15.217 1.00 72.88 89 LEU A O 1
ATOM 692 N N . GLN A 1 90 ? -11.536 -3.100 16.860 1.00 74.75 90 GLN A N 1
ATOM 693 C CA . GLN A 1 90 ? -10.708 -4.313 16.851 1.00 74.75 90 GLN A CA 1
ATOM 694 C C . GLN A 1 90 ? -10.648 -5.014 15.474 1.00 74.75 90 GLN A C 1
ATOM 696 O O . GLN A 1 90 ? -9.544 -5.167 14.943 1.00 74.75 90 GLN A O 1
ATOM 701 N N . PRO A 1 91 ? -11.774 -5.394 14.831 1.00 78.50 91 PRO A N 1
ATOM 702 C CA . PRO A 1 91 ? -11.729 -6.055 13.522 1.00 78.50 91 PRO A CA 1
ATOM 703 C C . PRO A 1 91 ? -11.233 -5.135 12.395 1.00 78.50 91 PRO A C 1
ATOM 705 O O . PRO A 1 91 ? -10.566 -5.600 11.465 1.00 78.50 91 PRO A O 1
ATOM 708 N N . ALA A 1 92 ? -11.493 -3.827 12.478 1.00 78.44 92 ALA A N 1
ATOM 709 C CA . ALA A 1 92 ? -10.979 -2.859 11.511 1.00 78.44 92 ALA A CA 1
ATOM 710 C C . ALA A 1 92 ? -9.444 -2.736 11.581 1.00 78.44 92 ALA A C 1
ATOM 712 O O . ALA A 1 92 ? -8.776 -2.747 10.548 1.00 78.44 92 ALA A O 1
ATOM 713 N N . LEU A 1 93 ? -8.864 -2.699 12.787 1.00 78.38 93 LEU A N 1
ATOM 714 C CA . LEU A 1 93 ? -7.409 -2.674 12.964 1.00 78.38 93 LEU A CA 1
ATOM 715 C C . LEU A 1 93 ? -6.753 -3.974 12.484 1.00 78.38 93 LEU A C 1
ATOM 717 O O . LEU A 1 93 ? -5.782 -3.919 11.731 1.00 78.38 93 LEU A O 1
ATOM 721 N N . ALA A 1 94 ? -7.298 -5.139 12.852 1.00 83.69 94 ALA A N 1
ATOM 722 C CA . ALA A 1 94 ? -6.746 -6.430 12.434 1.00 83.69 94 ALA A CA 1
ATOM 723 C C . ALA A 1 94 ? -6.774 -6.607 10.902 1.00 83.69 94 ALA A C 1
ATOM 725 O O . ALA A 1 94 ? -5.770 -6.977 10.281 1.00 83.69 94 ALA A O 1
ATOM 726 N N . SER A 1 95 ? -7.902 -6.283 10.261 1.00 82.12 95 SER A N 1
ATOM 727 C CA . SER A 1 95 ? -8.012 -6.340 8.797 1.00 82.12 95 SER A CA 1
ATOM 728 C C . SER A 1 95 ? -7.114 -5.305 8.111 1.00 82.12 95 SER A C 1
ATOM 730 O O . SER A 1 95 ? -6.473 -5.620 7.106 1.00 82.12 95 SER A O 1
ATOM 732 N N . GLY A 1 96 ? -6.994 -4.105 8.681 1.00 82.44 96 GLY A N 1
ATOM 733 C CA . GLY A 1 96 ? -6.120 -3.053 8.179 1.00 82.44 96 GLY A CA 1
ATOM 734 C C . GLY A 1 96 ? -4.647 -3.424 8.196 1.00 82.44 96 GLY A C 1
ATOM 735 O O . GLY A 1 96 ? -3.993 -3.366 7.155 1.00 82.44 96 GLY A O 1
ATOM 736 N N . LEU A 1 97 ? -4.138 -3.876 9.345 1.00 85.25 97 LEU A N 1
ATOM 737 C CA . LEU A 1 97 ? -2.750 -4.323 9.468 1.00 85.25 97 LEU A CA 1
ATOM 738 C C . LEU A 1 97 ? -2.442 -5.484 8.515 1.00 85.25 97 LEU A C 1
ATOM 740 O O . LEU A 1 97 ? -1.365 -5.508 7.923 1.00 85.25 97 LEU A O 1
ATOM 744 N N . THR A 1 98 ? -3.389 -6.407 8.310 1.00 87.12 98 THR A N 1
ATOM 745 C CA . THR A 1 98 ? -3.212 -7.521 7.364 1.00 87.12 98 THR A CA 1
ATOM 746 C C . THR A 1 98 ? -3.052 -7.020 5.932 1.00 87.12 98 THR A C 1
ATOM 748 O O . THR A 1 98 ? -2.102 -7.405 5.254 1.00 87.12 98 THR A O 1
ATOM 751 N N . ARG A 1 99 ? -3.950 -6.141 5.469 1.00 85.00 99 ARG A N 1
ATOM 752 C CA . ARG A 1 99 ? -3.916 -5.612 4.095 1.00 85.00 99 ARG A CA 1
ATOM 753 C C . ARG A 1 99 ? -2.668 -4.768 3.840 1.00 85.00 99 ARG A C 1
ATOM 755 O O . ARG A 1 99 ? -2.041 -4.894 2.792 1.00 85.00 99 ARG A O 1
ATOM 762 N N . VAL A 1 100 ? -2.273 -3.946 4.813 1.00 85.81 100 VAL A N 1
ATOM 763 C CA . VAL A 1 100 ? -1.038 -3.151 4.731 1.00 85.81 100 VAL A CA 1
ATOM 764 C C . VAL A 1 100 ? 0.185 -4.053 4.719 1.00 85.81 100 VAL A C 1
ATOM 766 O O . VAL A 1 100 ? 1.051 -3.887 3.866 1.00 85.81 100 VAL A O 1
ATOM 769 N N . GLY A 1 101 ? 0.243 -5.037 5.616 1.00 86.12 101 GLY A N 1
ATOM 770 C CA . GLY A 1 101 ? 1.340 -5.994 5.659 1.00 86.12 101 GLY A CA 1
ATOM 771 C C . GLY A 1 101 ? 1.491 -6.758 4.343 1.00 86.12 101 GLY A C 1
ATOM 772 O O . GLY A 1 101 ? 2.590 -6.820 3.798 1.00 86.12 101 GLY A O 1
ATOM 773 N N . GLN A 1 102 ? 0.383 -7.231 3.764 1.00 88.88 102 GLN A N 1
ATOM 774 C CA . GLN A 1 102 ? 0.372 -7.864 2.441 1.00 88.88 102 GLN A CA 1
ATOM 775 C C . GLN A 1 102 ? 0.895 -6.929 1.347 1.00 88.88 102 GLN A C 1
ATOM 777 O O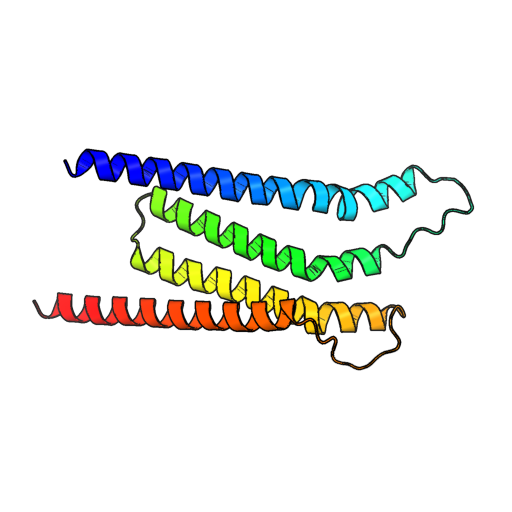 . GLN A 1 102 ? 1.721 -7.343 0.538 1.00 88.88 102 GLN A O 1
ATOM 782 N N . ALA A 1 103 ? 0.456 -5.670 1.332 1.00 84.88 103 ALA A N 1
ATOM 783 C CA . ALA A 1 103 ? 0.913 -4.685 0.359 1.00 84.88 103 ALA A CA 1
ATOM 784 C C . ALA A 1 103 ? 2.425 -4.432 0.442 1.00 84.88 103 ALA A C 1
ATOM 786 O O . ALA A 1 103 ? 3.101 -4.378 -0.585 1.00 84.88 103 ALA A O 1
ATOM 787 N N . LEU A 1 104 ? 2.965 -4.322 1.659 1.00 86.69 104 LEU A N 1
ATOM 788 C CA . LEU A 1 104 ? 4.396 -4.120 1.885 1.00 86.69 104 LEU A CA 1
ATOM 789 C C . LEU A 1 104 ? 5.220 -5.348 1.493 1.00 86.69 104 LEU A C 1
ATOM 791 O O . LEU A 1 104 ? 6.233 -5.196 0.817 1.00 86.69 104 LEU A O 1
ATOM 795 N N . VAL A 1 105 ? 4.771 -6.556 1.854 1.00 88.50 105 VAL A N 1
ATOM 796 C CA . VAL A 1 105 ? 5.444 -7.807 1.468 1.00 88.50 105 VAL A CA 1
ATOM 797 C C . VAL A 1 105 ? 5.438 -7.978 -0.049 1.00 88.50 105 VAL A C 1
ATOM 799 O O . VAL A 1 105 ? 6.478 -8.272 -0.633 1.00 88.50 105 VAL A O 1
ATOM 802 N N . LEU A 1 106 ? 4.298 -7.754 -0.706 1.00 87.88 106 LEU A N 1
ATOM 803 C CA . LEU A 1 106 ? 4.199 -7.847 -2.163 1.00 87.88 106 LEU A CA 1
ATOM 804 C C . LEU A 1 106 ? 5.065 -6.789 -2.855 1.00 87.88 106 LEU A C 1
ATOM 806 O O . LEU A 1 106 ? 5.789 -7.119 -3.792 1.00 87.88 106 LEU A O 1
ATOM 810 N N . GLY A 1 107 ? 5.061 -5.549 -2.359 1.00 84.00 107 GLY A N 1
ATOM 811 C CA . GLY A 1 107 ? 5.930 -4.480 -2.850 1.00 84.00 107 GLY A CA 1
ATOM 812 C C . GLY A 1 107 ? 7.414 -4.824 -2.706 1.00 84.00 107 GLY A C 1
ATOM 813 O O . GLY A 1 107 ? 8.157 -4.754 -3.683 1.00 84.00 107 GLY A O 1
ATOM 814 N N . ALA A 1 108 ? 7.825 -5.315 -1.539 1.00 86.88 108 ALA A N 1
ATOM 815 C CA . ALA A 1 108 ? 9.187 -5.759 -1.259 1.00 86.88 108 ALA A CA 1
ATOM 816 C C . ALA A 1 108 ? 9.642 -6.912 -2.166 1.00 86.88 108 ALA A C 1
ATOM 818 O O . ALA A 1 108 ? 10.685 -6.822 -2.815 1.00 86.88 108 ALA A O 1
ATOM 819 N N . VAL A 1 109 ? 8.837 -7.977 -2.262 1.00 87.62 109 VAL A N 1
ATOM 820 C CA . VAL A 1 109 ? 9.112 -9.128 -3.139 1.00 87.62 109 VAL A CA 1
ATOM 821 C C . VAL A 1 109 ? 9.173 -8.679 -4.593 1.00 87.62 109 VAL A C 1
ATOM 823 O O . VAL A 1 109 ? 10.058 -9.101 -5.339 1.00 87.62 109 VAL A O 1
ATOM 826 N N . SER A 1 110 ? 8.270 -7.787 -4.999 1.00 83.69 110 SER A N 1
ATOM 827 C CA . SER A 1 110 ? 8.291 -7.254 -6.352 1.00 83.69 110 SER A CA 1
ATOM 828 C C . SER A 1 110 ? 9.557 -6.441 -6.630 1.00 83.69 110 SER A C 1
ATOM 830 O O . SER A 1 110 ? 10.162 -6.647 -7.676 1.00 83.69 110 SER A O 1
ATOM 832 N N . SER A 1 111 ? 10.023 -5.615 -5.688 1.00 81.75 111 SER A N 1
ATOM 833 C CA . SER A 1 111 ? 11.252 -4.821 -5.832 1.00 81.75 111 SER A CA 1
ATOM 834 C C . SER A 1 111 ? 12.498 -5.702 -5.957 1.00 81.75 111 SER A C 1
ATOM 836 O O . SER A 1 111 ? 13.267 -5.570 -6.908 1.00 81.75 111 SER A O 1
ATOM 838 N N . VAL A 1 112 ? 12.662 -6.652 -5.031 1.00 79.56 112 VAL A N 1
ATOM 839 C CA . VAL A 1 112 ? 13.877 -7.476 -4.908 1.00 79.56 112 VAL A CA 1
ATOM 840 C C . VAL A 1 112 ? 13.945 -8.568 -5.977 1.00 79.56 112 VAL A C 1
ATOM 842 O O . VAL A 1 112 ? 15.021 -8.860 -6.500 1.00 79.56 112 VAL A O 1
ATOM 845 N N . PHE A 1 113 ? 12.806 -9.186 -6.305 1.00 81.12 113 PHE A N 1
ATOM 846 C CA . PHE A 1 113 ? 12.756 -10.312 -7.237 1.00 81.12 113 PHE A CA 1
ATOM 847 C C . PHE A 1 113 ? 12.140 -9.926 -8.578 1.00 81.12 113 PHE A C 1
ATOM 849 O O . PHE A 1 113 ? 12.765 -10.147 -9.614 1.00 81.12 113 PHE A O 1
ATOM 856 N N . VAL A 1 114 ? 10.930 -9.366 -8.605 1.00 80.75 114 VAL A N 1
ATOM 857 C CA . VAL A 1 114 ? 10.186 -9.197 -9.868 1.00 80.75 114 VAL A CA 1
ATOM 858 C C . VAL A 1 114 ? 10.859 -8.168 -10.777 1.00 80.75 114 VAL A C 1
ATOM 860 O O . VAL A 1 114 ? 11.153 -8.489 -11.926 1.00 80.75 114 VAL A O 1
ATOM 863 N N . VAL A 1 115 ? 11.194 -6.977 -10.272 1.00 79.69 115 VAL A N 1
ATOM 864 C CA . VAL A 1 115 ? 11.834 -5.915 -11.067 1.00 79.69 115 VAL A CA 1
ATOM 865 C C . VAL A 1 115 ? 13.164 -6.392 -11.638 1.00 79.69 115 VAL A C 1
ATOM 867 O O . VAL A 1 115 ? 13.384 -6.305 -12.845 1.00 79.69 115 VAL A O 1
ATOM 870 N N . THR A 1 116 ? 14.032 -6.957 -10.798 1.00 77.94 116 THR A N 1
ATOM 871 C CA . THR A 1 116 ? 15.361 -7.431 -11.207 1.00 77.94 116 THR A CA 1
ATOM 872 C C . THR A 1 116 ? 15.285 -8.547 -12.249 1.00 77.94 116 THR A C 1
ATOM 874 O O . THR A 1 116 ? 16.034 -8.535 -13.229 1.00 77.94 116 THR A O 1
ATOM 877 N N . ASN A 1 117 ? 14.366 -9.502 -12.082 1.00 78.25 117 ASN A N 1
ATOM 878 C CA . ASN A 1 117 ? 14.206 -10.605 -13.027 1.00 78.25 117 ASN A CA 1
ATOM 879 C C . ASN A 1 117 ? 13.602 -10.142 -14.361 1.00 78.25 117 ASN A C 1
ATOM 881 O O . ASN A 1 117 ? 14.097 -10.547 -15.414 1.00 78.25 117 ASN A O 1
ATOM 885 N N . LEU A 1 118 ? 12.593 -9.264 -14.336 1.00 78.06 118 LEU A N 1
ATOM 886 C CA . LEU A 1 118 ? 11.961 -8.760 -15.557 1.00 78.06 118 LEU A CA 1
ATOM 887 C C . LEU A 1 118 ? 12.895 -7.830 -16.344 1.00 78.06 118 LEU A C 1
ATOM 889 O O . LEU A 1 118 ? 12.985 -7.988 -17.559 1.00 78.06 118 LEU A O 1
ATOM 893 N N . LEU A 1 119 ? 13.643 -6.931 -15.684 1.00 75.69 119 LEU A N 1
ATOM 894 C CA . LEU A 1 119 ? 14.650 -6.087 -16.354 1.00 75.69 119 LEU A CA 1
ATOM 895 C C . LEU A 1 119 ? 15.723 -6.923 -17.051 1.00 75.69 119 LEU A C 1
ATOM 897 O O . LEU A 1 119 ? 16.180 -6.588 -18.141 1.00 75.69 119 LEU A O 1
ATOM 901 N N . ARG A 1 120 ? 16.119 -8.033 -16.434 1.00 75.56 120 ARG A N 1
ATOM 902 C CA . ARG A 1 120 ? 17.083 -8.953 -17.031 1.00 75.56 120 ARG A CA 1
ATOM 903 C C . ARG A 1 120 ? 16.507 -9.688 -18.236 1.00 75.56 120 ARG A C 1
ATOM 905 O O . ARG A 1 120 ? 17.209 -9.837 -19.231 1.00 75.56 120 ARG A O 1
ATOM 912 N N . TRP A 1 121 ? 15.242 -10.106 -18.176 1.00 78.19 121 TRP A N 1
ATOM 913 C CA . TRP A 1 121 ? 14.588 -10.772 -19.304 1.0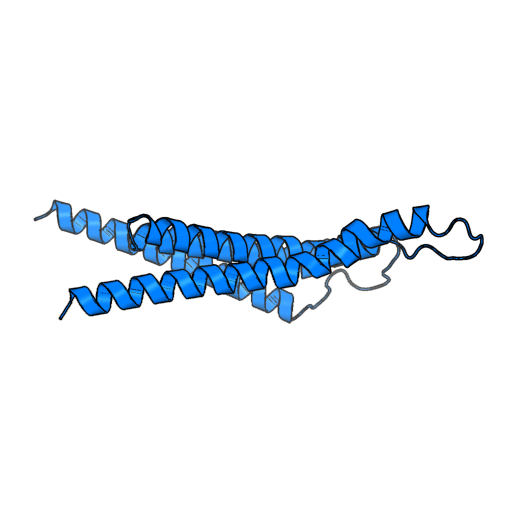0 78.19 121 TRP A CA 1
ATOM 914 C C . TRP A 1 121 ? 14.510 -9.875 -20.548 1.00 78.19 121 TRP A C 1
ATOM 916 O O . TRP A 1 121 ? 14.714 -10.357 -21.659 1.00 78.19 121 TRP A O 1
ATOM 926 N N . ILE A 1 122 ? 14.320 -8.564 -20.368 1.00 75.50 122 ILE A N 1
ATOM 927 C CA . ILE A 1 122 ? 14.341 -7.579 -21.465 1.00 75.50 122 ILE A CA 1
ATOM 928 C C . ILE A 1 122 ? 15.757 -7.100 -21.848 1.00 75.50 122 ILE A C 1
ATOM 930 O O . ILE A 1 122 ? 15.896 -6.144 -22.602 1.00 75.50 122 ILE A O 1
ATOM 934 N N . GLY A 1 123 ? 16.815 -7.744 -21.342 1.00 69.75 123 GLY A N 1
ATOM 935 C CA . GLY A 1 123 ? 18.204 -7.463 -21.725 1.00 69.75 123 GLY A CA 1
ATOM 936 C C . GLY A 1 123 ? 18.858 -6.262 -21.028 1.00 69.75 123 GLY A C 1
ATOM 937 O O . GLY A 1 123 ? 19.992 -5.921 -21.357 1.00 69.75 123 GLY A O 1
ATOM 938 N N . HIS A 1 124 ? 18.201 -5.652 -20.033 1.00 64.50 124 HIS A N 1
ATOM 939 C CA . HIS A 1 124 ? 18.693 -4.474 -19.295 1.00 64.50 124 HIS A CA 1
ATOM 940 C C . HIS A 1 124 ? 19.595 -4.804 -18.086 1.00 64.50 124 HIS A C 1
ATOM 942 O O . HIS A 1 124 ? 19.890 -3.918 -17.287 1.00 64.50 124 HIS A O 1
ATOM 948 N N . GLY A 1 125 ? 20.060 -6.051 -17.913 1.00 60.66 125 GLY A N 1
ATOM 949 C CA . GLY A 1 125 ? 20.881 -6.424 -16.749 1.00 60.66 125 GLY A CA 1
ATOM 950 C C . GLY A 1 125 ? 21.869 -7.574 -16.973 1.00 60.66 125 GLY A C 1
ATOM 951 O O . GLY A 1 125 ? 21.476 -8.666 -17.376 1.00 60.66 125 GLY A O 1
ATOM 952 N N . LYS A 1 126 ? 23.147 -7.341 -16.636 1.00 51.94 126 LYS A N 1
ATOM 953 C CA . LYS A 1 126 ? 24.219 -8.349 -16.511 1.00 51.94 126 LYS A CA 1
ATOM 954 C C . LYS A 1 126 ? 24.710 -8.365 -15.051 1.00 51.94 126 LYS A C 1
ATOM 956 O O . LYS A 1 126 ? 25.608 -7.612 -14.700 1.00 51.94 126 LYS A O 1
ATOM 961 N N . GLY A 1 127 ? 24.077 -9.155 -14.182 1.00 59.53 127 GLY A N 1
ATOM 962 C CA . GLY A 1 127 ? 24.387 -9.224 -12.744 1.00 59.53 127 GLY A CA 1
ATOM 963 C C . GLY A 1 127 ? 23.681 -10.394 -12.042 1.00 59.53 127 GLY A C 1
ATOM 964 O O . GLY A 1 127 ? 22.849 -11.062 -12.657 1.00 59.53 127 GLY A O 1
ATOM 965 N N . GLY A 1 128 ? 24.042 -10.668 -10.780 1.00 55.75 128 GLY A N 1
ATOM 966 C CA . GLY A 1 128 ? 23.531 -11.799 -9.988 1.00 55.75 128 GLY A CA 1
ATOM 967 C C . GLY A 1 128 ? 22.011 -11.782 -9.755 1.00 55.75 128 GLY A C 1
ATOM 968 O O . GLY A 1 128 ? 21.372 -10.738 -9.829 1.00 55.75 128 GLY A O 1
ATOM 969 N N . TYR A 1 129 ? 21.430 -12.953 -9.459 1.00 54.88 129 TYR A N 1
ATOM 970 C CA . TYR A 1 129 ? 19.976 -13.163 -9.307 1.00 54.88 129 TYR A CA 1
ATOM 971 C C . TYR A 1 129 ? 19.326 -12.380 -8.152 1.00 54.88 129 TYR A C 1
ATOM 973 O O . TYR A 1 129 ? 18.102 -12.268 -8.118 1.00 54.88 129 TYR A O 1
ATOM 981 N N . LEU A 1 130 ? 20.126 -11.854 -7.221 1.00 54.28 130 LEU A N 1
ATOM 982 C CA . LEU A 1 130 ? 19.671 -11.065 -6.082 1.00 54.28 130 LEU A CA 1
ATOM 983 C C . LEU A 1 130 ? 20.123 -9.614 -6.246 1.00 54.28 130 LEU A C 1
ATOM 985 O O . LEU A 1 130 ? 21.321 -9.323 -6.231 1.00 54.28 130 LEU A O 1
ATOM 989 N N . HIS A 1 131 ? 19.161 -8.702 -6.354 1.00 64.56 131 HIS A N 1
ATOM 990 C CA . HIS A 1 131 ? 19.413 -7.290 -6.114 1.00 64.56 131 HIS A CA 1
ATOM 991 C C . HIS A 1 131 ? 19.184 -7.023 -4.627 1.00 64.56 131 HIS A C 1
ATOM 993 O O . HIS A 1 131 ? 18.063 -7.147 -4.138 1.00 64.56 131 HIS A O 1
ATOM 999 N N . PHE A 1 132 ? 20.247 -6.704 -3.890 1.00 62.50 132 PHE A N 1
ATOM 1000 C CA . PHE A 1 132 ? 20.154 -6.380 -2.466 1.00 62.50 132 PHE A CA 1
ATOM 1001 C C . PHE A 1 132 ? 19.612 -4.957 -2.276 1.00 62.50 132 PHE A C 1
ATOM 1003 O O . PHE A 1 132 ? 20.339 -4.030 -1.926 1.00 62.50 132 PHE A O 1
ATOM 1010 N N . ASP A 1 133 ? 18.315 -4.795 -2.527 1.00 73.06 133 ASP A N 1
ATOM 1011 C CA . ASP A 1 133 ? 17.557 -3.596 -2.182 1.00 73.06 133 ASP A CA 1
ATOM 1012 C C . ASP A 1 133 ? 17.243 -3.633 -0.680 1.00 73.06 133 ASP A C 1
ATOM 1014 O O . ASP A 1 133 ? 16.248 -4.215 -0.244 1.00 73.06 133 ASP A O 1
ATOM 1018 N N . VAL A 1 134 ? 18.146 -3.061 0.124 1.00 77.19 134 VAL A N 1
ATOM 1019 C CA . VAL A 1 134 ? 17.995 -2.963 1.586 1.00 77.19 134 VAL A CA 1
ATOM 1020 C C . VAL A 1 134 ? 16.633 -2.355 1.970 1.00 77.19 134 VAL A C 1
ATOM 1022 O O . VAL A 1 134 ? 15.951 -2.963 2.797 1.00 77.19 134 VAL A O 1
ATOM 1025 N N . PRO A 1 135 ? 16.173 -1.240 1.359 1.00 78.75 135 PRO A N 1
ATOM 1026 C CA . PRO A 1 135 ? 14.806 -0.747 1.534 1.00 78.75 135 PRO A CA 1
ATOM 1027 C C . PRO A 1 135 ? 13.723 -1.807 1.304 1.00 78.75 135 PRO A C 1
ATOM 1029 O O . PRO A 1 135 ? 12.850 -1.978 2.156 1.00 78.75 135 PRO A O 1
ATOM 1032 N N . GLY A 1 136 ? 13.791 -2.542 0.190 1.00 81.69 136 GLY A N 1
ATOM 1033 C CA . GLY A 1 136 ? 12.849 -3.614 -0.136 1.00 81.69 136 GLY A CA 1
ATOM 1034 C C . GLY A 1 136 ? 12.833 -4.719 0.920 1.00 81.69 136 GLY A C 1
ATOM 1035 O O . GLY A 1 136 ? 11.768 -5.104 1.398 1.00 81.69 136 GLY A O 1
ATOM 1036 N N . VAL A 1 137 ? 14.004 -5.182 1.362 1.00 83.06 137 VAL A N 1
ATOM 1037 C CA . VAL A 1 137 ? 14.108 -6.211 2.412 1.00 83.06 137 VAL A CA 1
ATOM 1038 C C . VAL A 1 137 ? 13.503 -5.723 3.733 1.00 83.06 137 VAL A C 1
ATOM 1040 O O . VAL A 1 137 ? 12.717 -6.446 4.349 1.00 83.06 137 VAL A O 1
ATOM 1043 N N . VAL A 1 138 ? 13.803 -4.488 4.147 1.00 88.56 138 VAL A N 1
ATOM 1044 C CA . VAL A 1 138 ? 13.242 -3.887 5.371 1.00 88.56 138 VAL A CA 1
ATOM 1045 C C . VAL A 1 138 ? 11.720 -3.772 5.279 1.00 88.56 138 VAL A C 1
ATOM 1047 O O . VAL A 1 138 ? 11.021 -4.178 6.208 1.00 88.56 138 VAL A O 1
ATOM 1050 N N . LEU A 1 139 ? 11.190 -3.288 4.151 1.00 88.38 139 LEU A N 1
ATOM 1051 C CA . LEU A 1 139 ? 9.746 -3.207 3.902 1.00 88.38 139 LEU A CA 1
ATOM 1052 C C . LEU A 1 139 ? 9.076 -4.582 3.982 1.00 88.38 139 LEU A C 1
ATOM 1054 O O . LEU A 1 139 ? 7.994 -4.701 4.559 1.00 88.38 139 LEU A O 1
ATOM 1058 N N . GLY A 1 140 ? 9.735 -5.625 3.472 1.00 89.25 140 GLY A N 1
ATOM 1059 C CA . GLY A 1 140 ? 9.255 -7.002 3.563 1.00 89.25 140 GLY A CA 1
ATOM 1060 C C . GLY A 1 140 ? 9.143 -7.483 5.009 1.00 89.25 140 GLY A C 1
ATOM 1061 O O . GLY A 1 140 ? 8.097 -7.995 5.408 1.00 89.25 140 GLY A O 1
ATOM 1062 N N . VAL A 1 141 ? 10.181 -7.262 5.821 1.00 92.00 141 VAL A N 1
ATOM 1063 C CA . VAL A 1 141 ? 10.182 -7.639 7.247 1.00 92.00 141 VAL A CA 1
ATOM 1064 C C . VAL A 1 141 ? 9.121 -6.864 8.030 1.00 92.00 141 VAL A C 1
ATOM 1066 O O . VAL A 1 141 ? 8.371 -7.463 8.801 1.00 92.00 141 VAL A O 1
ATOM 1069 N N . VAL A 1 142 ? 9.004 -5.553 7.801 1.00 90.81 142 VAL A N 1
ATOM 1070 C CA . VAL A 1 142 ? 7.960 -4.722 8.423 1.00 90.81 142 VAL A CA 1
ATOM 1071 C C . VAL A 1 142 ? 6.571 -5.224 8.032 1.00 90.81 142 VAL A C 1
ATOM 1073 O O . VAL A 1 142 ? 5.706 -5.373 8.893 1.00 90.81 142 VAL A O 1
ATOM 1076 N N . GLY A 1 143 ? 6.357 -5.544 6.754 1.00 90.19 143 GLY A N 1
ATOM 1077 C CA . GLY A 1 143 ? 5.092 -6.095 6.279 1.00 90.19 143 GLY A CA 1
ATOM 1078 C C . GLY A 1 143 ? 4.721 -7.410 6.970 1.00 90.19 143 GLY A C 1
ATOM 1079 O O . GLY A 1 143 ? 3.589 -7.561 7.435 1.00 90.19 143 GLY A O 1
ATOM 1080 N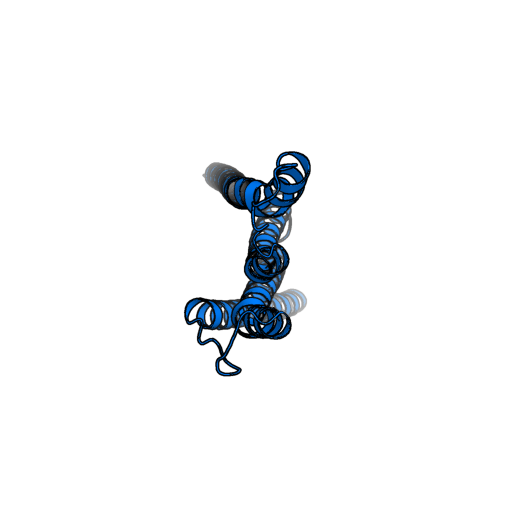 N . LEU A 1 144 ? 5.681 -8.328 7.126 1.00 92.38 144 LEU A N 1
ATOM 1081 C CA . LEU A 1 144 ? 5.481 -9.578 7.867 1.00 92.38 144 LEU A CA 1
ATOM 1082 C C . LEU A 1 144 ? 5.155 -9.325 9.345 1.00 92.38 144 LEU A C 1
ATOM 1084 O O . LEU A 1 144 ? 4.225 -9.933 9.877 1.00 92.38 144 LEU A O 1
ATOM 1088 N N . ALA A 1 145 ? 5.865 -8.401 9.997 1.00 93.69 145 ALA A N 1
ATOM 1089 C CA . ALA A 1 145 ? 5.609 -8.036 11.388 1.00 93.69 145 ALA A CA 1
ATOM 1090 C C . ALA A 1 145 ? 4.185 -7.485 11.587 1.00 93.69 145 ALA A C 1
ATOM 1092 O O . ALA A 1 145 ? 3.498 -7.876 12.532 1.00 93.69 145 ALA A O 1
ATOM 1093 N N . LEU A 1 146 ? 3.698 -6.647 10.664 1.00 91.94 146 LEU A N 1
ATOM 1094 C CA . LEU A 1 146 ? 2.320 -6.143 10.696 1.00 91.94 146 LEU A CA 1
ATOM 1095 C C . LEU A 1 146 ? 1.287 -7.267 10.553 1.00 91.94 146 LEU A C 1
ATOM 1097 O O . LEU A 1 146 ? 0.272 -7.256 11.249 1.00 91.94 146 LEU A O 1
ATOM 1101 N N . MET A 1 147 ? 1.544 -8.262 9.699 1.00 92.19 147 MET A N 1
ATOM 1102 C CA . MET A 1 147 ? 0.656 -9.422 9.556 1.00 92.19 147 MET A CA 1
ATOM 1103 C C . MET A 1 147 ? 0.629 -10.290 10.819 1.00 92.19 147 MET A C 1
ATOM 1105 O O . MET A 1 147 ? -0.430 -10.799 11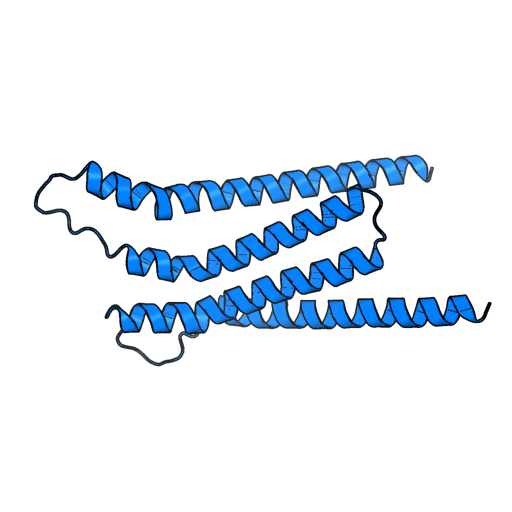.187 1.00 92.19 147 MET A O 1
ATOM 1109 N N . LEU A 1 148 ? 1.766 -10.453 11.501 1.00 92.69 148 LEU A N 1
ATOM 1110 C CA . LEU A 1 148 ? 1.819 -11.158 12.786 1.00 92.69 148 LEU A CA 1
ATOM 1111 C C . LEU A 1 148 ? 1.030 -10.407 13.861 1.00 92.69 148 LEU A C 1
ATOM 1113 O O . LEU A 1 148 ? 0.222 -11.012 14.566 1.00 92.69 148 LEU A O 1
ATOM 1117 N N . LEU A 1 149 ? 1.196 -9.087 13.932 1.00 90.81 149 LEU A N 1
ATOM 1118 C CA . LEU A 1 149 ? 0.454 -8.247 14.866 1.00 90.81 149 LEU A CA 1
ATOM 1119 C C . LEU A 1 149 ? -1.057 -8.285 14.590 1.00 90.81 149 LEU A C 1
ATOM 1121 O O . LEU A 1 149 ? -1.850 -8.395 15.521 1.00 90.81 149 LEU A O 1
ATOM 1125 N N . ALA A 1 150 ? -1.468 -8.282 13.319 1.00 90.12 150 ALA A N 1
ATOM 1126 C CA . ALA A 1 150 ? -2.869 -8.453 12.942 1.00 90.12 150 ALA A CA 1
ATOM 1127 C C . ALA A 1 150 ? -3.462 -9.775 13.450 1.00 90.12 150 ALA A C 1
ATOM 1129 O O . ALA A 1 150 ? -4.578 -9.793 13.972 1.00 90.12 150 ALA A O 1
ATOM 1130 N N . ARG A 1 151 ? -2.711 -10.878 13.322 1.00 90.44 151 ARG A N 1
ATOM 1131 C CA . ARG A 1 151 ? -3.134 -12.190 13.832 1.00 90.44 151 ARG A CA 1
ATOM 1132 C C . ARG A 1 151 ? -3.261 -12.176 15.348 1.00 90.44 151 ARG A C 1
ATOM 1134 O O . ARG A 1 151 ? -4.253 -12.690 15.853 1.00 90.44 151 ARG A O 1
ATOM 1141 N N . LEU A 1 152 ? -2.308 -11.570 16.054 1.00 90.75 152 LEU A N 1
ATOM 1142 C CA . LEU A 1 152 ? -2.354 -11.446 17.510 1.00 90.75 152 LEU A CA 1
ATOM 1143 C C . LEU A 1 152 ? -3.600 -10.677 17.971 1.00 90.75 152 LEU A C 1
ATOM 1145 O O . LEU A 1 152 ? -4.301 -11.132 18.870 1.00 90.75 152 LEU A O 1
ATOM 1149 N N . LEU A 1 153 ? -3.915 -9.558 17.312 1.00 88.75 153 LEU A N 1
ATOM 1150 C CA . LEU A 1 153 ? -5.122 -8.777 17.599 1.00 88.75 153 LEU A CA 1
ATOM 1151 C C . LEU A 1 153 ? -6.404 -9.582 17.356 1.00 88.75 153 LEU A C 1
ATOM 1153 O O . LEU A 1 153 ? -7.332 -9.509 18.158 1.00 88.75 153 LEU A O 1
ATOM 1157 N N . ALA A 1 154 ? -6.453 -10.367 16.277 1.00 87.19 154 ALA A N 1
ATOM 1158 C CA . ALA A 1 154 ? -7.595 -11.231 15.992 1.00 87.19 154 ALA A CA 1
ATOM 1159 C C . ALA A 1 154 ? -7.773 -12.331 17.054 1.00 87.19 154 ALA A C 1
ATOM 1161 O O . ALA A 1 154 ? -8.899 -12.599 17.462 1.00 87.19 154 ALA A O 1
ATOM 1162 N N . HIS A 1 155 ? -6.676 -12.924 17.539 1.00 88.06 155 HIS A N 1
ATOM 1163 C CA . HIS A 1 155 ? -6.730 -13.924 18.612 1.00 88.06 155 HIS A CA 1
ATOM 1164 C C . HIS A 1 155 ? -7.189 -13.306 19.933 1.00 88.06 155 HIS A C 1
ATOM 1166 O O . HIS A 1 155 ? -8.062 -13.863 20.587 1.00 88.06 155 HIS A O 1
ATOM 1172 N N . ALA A 1 156 ? -6.655 -12.139 20.304 1.00 88.00 156 ALA A N 1
ATOM 1173 C CA . ALA A 1 156 ? -7.064 -11.445 21.524 1.00 88.00 156 ALA A CA 1
ATOM 1174 C C . ALA A 1 156 ? -8.566 -11.118 21.520 1.00 88.00 156 ALA A C 1
ATOM 1176 O O . ALA A 1 156 ? -9.241 -11.312 22.526 1.00 88.00 156 ALA A O 1
ATOM 1177 N N . ALA A 1 157 ? -9.101 -10.683 20.375 1.00 85.06 157 ALA A N 1
ATOM 1178 C CA . ALA A 1 157 ? -10.529 -10.420 20.226 1.00 85.06 157 ALA A CA 1
ATOM 1179 C C . ALA A 1 157 ? -11.386 -11.693 20.347 1.00 85.06 157 ALA A C 1
ATOM 1181 O O . ALA A 1 157 ? -12.463 -11.639 20.932 1.00 85.06 157 ALA A O 1
ATOM 1182 N N . ALA A 1 158 ? -10.912 -12.829 19.822 1.00 86.56 158 ALA A N 1
ATOM 1183 C CA . ALA A 1 158 ? -11.610 -14.109 19.949 1.00 86.56 158 ALA A CA 1
ATOM 1184 C C . ALA A 1 158 ? -11.657 -14.588 21.409 1.00 86.56 158 ALA A C 1
ATOM 1186 O O . ALA A 1 158 ? -12.728 -14.913 21.907 1.00 86.56 158 ALA A O 1
ATOM 1187 N N . VAL A 1 159 ? -10.525 -14.533 22.119 1.00 88.12 159 VAL A N 1
ATOM 1188 C CA . VAL A 1 159 ? -10.448 -14.903 23.544 1.00 88.12 159 VAL A CA 1
ATOM 1189 C C . VAL A 1 159 ? -11.349 -14.014 24.402 1.00 88.12 159 VAL A C 1
ATOM 1191 O O . VAL A 1 159 ? -12.002 -14.488 25.325 1.00 88.12 159 VAL A O 1
ATOM 1194 N N . GLN A 1 160 ? -11.412 -12.716 24.099 1.00 84.50 160 GLN A N 1
ATOM 1195 C CA . GLN A 1 160 ? -12.277 -11.801 24.838 1.00 84.50 160 GLN A CA 1
ATOM 1196 C C . GLN A 1 160 ? -13.767 -12.082 24.598 1.00 84.50 160 GLN A C 1
ATOM 1198 O O . GLN A 1 160 ? -14.555 -11.962 25.527 1.00 84.50 160 GLN A O 1
ATOM 1203 N N . ALA A 1 161 ? -14.137 -12.518 23.391 1.00 85.69 161 ALA A N 1
ATOM 1204 C CA . ALA A 1 161 ? -15.503 -12.939 23.098 1.00 85.69 161 ALA A CA 1
ATOM 1205 C C . ALA A 1 161 ? -15.904 -14.220 23.853 1.00 85.69 161 ALA A C 1
ATOM 1207 O O . ALA A 1 161 ? -17.047 -14.321 24.280 1.00 85.69 161 ALA A O 1
ATOM 1208 N N . GLU A 1 162 ? -14.977 -15.164 24.057 1.00 85.69 162 GLU A N 1
ATOM 1209 C CA . GLU A 1 162 ? -15.230 -16.367 24.870 1.00 85.69 162 GLU A CA 1
ATOM 1210 C C . GLU A 1 162 ? -15.443 -16.023 26.351 1.00 85.69 162 GLU A C 1
ATOM 1212 O O . GLU A 1 162 ? -16.313 -16.589 27.005 1.00 85.69 162 GLU A O 1
ATOM 1217 N N . LEU A 1 163 ? -14.675 -15.071 26.892 1.00 84.06 163 LEU A N 1
ATOM 1218 C CA . LEU A 1 163 ? -14.839 -14.626 28.281 1.00 84.06 163 LEU A CA 1
ATOM 1219 C C . LEU A 1 163 ? -16.178 -13.915 28.513 1.00 84.06 163 LEU A C 1
ATOM 1221 O O . LEU A 1 163 ? -16.775 -14.093 29.573 1.00 84.06 163 LEU A O 1
ATOM 1225 N N . ASP A 1 164 ? -16.659 -13.156 27.527 1.00 85.38 164 ASP A N 1
ATOM 1226 C CA . ASP A 1 164 ? -17.969 -12.497 27.578 1.00 85.38 164 ASP A CA 1
ATOM 1227 C C . ASP A 1 164 ? -19.140 -13.502 27.529 1.00 85.38 164 ASP A C 1
ATOM 1229 O O . ASP A 1 164 ? -20.246 -13.151 27.924 1.00 85.38 164 ASP A O 1
ATOM 1233 N N . GLU A 1 165 ? -18.923 -14.741 27.070 1.00 83.12 165 GLU A N 1
ATOM 1234 C CA . GLU A 1 165 ? -19.946 -15.801 27.042 1.00 83.12 165 GLU A CA 1
ATOM 1235 C C . GLU A 1 165 ? -20.087 -16.537 28.393 1.00 83.12 165 GLU A C 1
ATOM 1237 O O . GLU A 1 165 ? -21.101 -17.187 28.642 1.00 83.12 165 GLU A O 1
ATOM 1242 N N . ILE A 1 166 ? -19.088 -16.435 29.283 1.00 82.44 166 ILE A N 1
ATOM 1243 C CA . ILE A 1 166 ? -19.079 -17.112 30.596 1.00 82.44 166 ILE A CA 1
ATOM 1244 C C . ILE A 1 166 ? -19.793 -16.280 31.687 1.00 82.44 166 ILE A C 1
ATOM 1246 O O . ILE A 1 166 ? -20.146 -16.828 32.735 1.00 82.44 166 ILE A O 1
ATOM 1250 N N . ILE A 1 167 ? -20.009 -14.978 31.460 1.00 59.66 167 ILE A N 1
ATOM 1251 C CA . ILE A 1 167 ? -20.678 -14.041 32.389 1.00 59.66 167 ILE A CA 1
ATOM 1252 C C . ILE A 1 167 ? -22.168 -13.934 32.056 1.00 59.66 167 ILE A C 1
ATOM 1254 O O . ILE A 1 167 ? -22.976 -13.978 33.013 1.00 59.66 167 ILE A O 1
#

Sequence (167 aa):
MAEAELKSLRLNSRRLRDLTTLVLVGLSGPLLLVHVIAPPLRRVVTLAPGVSVGDWRADLIRFLPAAFYLWGLWSIRSVFADLAAGGRLQPALASGLTRVGQALVLGAVSSVFVVTNLLRWIGHGKGGYLHFDVPGVVLGVVGLALMLLARLLAHAAAVQAELDEII

pLDDT: mean 71.52, std 12.85, range [42.81, 93.69]